Protein AF-A0AAU6Z5A3-F1 (afdb_monomer_lite)

Secondary structure (DSSP, 8-state):
--HHHHHHH--TTSPPPSSSPPHHHHHHTTTT--HHHHHHHHHHHH------GGG-HHHHTHHHHHHHHHTT--EEEEE--SS--EEE-SSSEEEEEHHHHHSHHHHHHHHTPPPP--------

Structure (mmCIF, N/CA/C/O backbone):
data_AF-A0AAU6Z5A3-F1
#
_entry.id   AF-A0AAU6Z5A3-F1
#
loop_
_atom_site.group_PDB
_atom_site.id
_atom_site.type_symbol
_atom_site.label_atom_id
_atom_site.label_alt_id
_atom_site.label_comp_id
_atom_site.label_asym_id
_atom_site.label_entity_id
_atom_site.label_seq_id
_atom_site.pdbx_PDB_ins_code
_atom_site.Cartn_x
_atom_site.Cartn_y
_atom_site.Cartn_z
_atom_site.occupancy
_atom_site.B_iso_or_equiv
_atom_site.auth_seq_id
_atom_site.auth_comp_id
_atom_site.auth_asym_id
_atom_site.auth_atom_id
_atom_site.pdbx_PDB_model_num
ATOM 1 N N . MET A 1 1 ? 24.119 -12.712 -19.347 1.00 62.97 1 MET A N 1
ATOM 2 C CA . MET A 1 1 ? 23.063 -13.719 -19.151 1.00 62.97 1 MET A CA 1
ATOM 3 C C . MET A 1 1 ? 22.000 -13.474 -20.203 1.00 62.97 1 MET A C 1
ATOM 5 O O . MET A 1 1 ? 21.577 -12.330 -20.355 1.00 62.97 1 MET A O 1
ATOM 9 N N . SER A 1 2 ? 21.654 -14.481 -20.991 1.00 75.31 2 SER A N 1
ATOM 10 C CA . SER A 1 2 ? 20.646 -14.368 -22.039 1.00 75.31 2 SER A CA 1
ATOM 11 C C . SER A 1 2 ? 19.229 -14.352 -21.436 1.00 75.31 2 SER A C 1
ATOM 13 O O . SER A 1 2 ? 19.008 -14.872 -20.338 1.00 75.31 2 SER A O 1
ATOM 15 N N . PRO A 1 3 ? 18.227 -13.800 -22.143 1.00 68.44 3 PRO A N 1
ATOM 16 C CA . PRO A 1 3 ? 16.822 -13.897 -21.733 1.00 68.44 3 PRO A CA 1
ATOM 17 C C . PRO A 1 3 ? 16.300 -15.338 -21.590 1.00 68.44 3 PRO A C 1
ATOM 19 O O . PRO A 1 3 ? 15.263 -15.572 -20.968 1.00 68.44 3 PRO A O 1
ATOM 22 N N . GLU A 1 4 ? 16.975 -16.303 -22.213 1.00 73.88 4 GLU A N 1
ATOM 23 C CA . GLU A 1 4 ? 16.660 -17.729 -22.125 1.00 73.88 4 GLU A CA 1
ATOM 24 C C . GLU A 1 4 ? 17.207 -18.338 -20.827 1.00 73.88 4 GLU A C 1
ATOM 26 O O . GLU A 1 4 ? 16.468 -19.005 -20.107 1.00 73.88 4 GLU A O 1
ATOM 31 N N . GLU A 1 5 ? 18.444 -17.998 -20.456 1.00 74.19 5 GLU A N 1
ATOM 32 C CA . GLU A 1 5 ? 19.062 -18.391 -19.183 1.00 74.19 5 GLU A CA 1
ATOM 33 C C . GLU A 1 5 ? 18.269 -17.856 -17.977 1.00 74.19 5 GLU A C 1
ATOM 35 O O . GLU A 1 5 ? 18.000 -18.598 -17.034 1.00 74.19 5 GLU A O 1
ATOM 40 N N . ILE A 1 6 ? 17.805 -16.600 -18.034 1.00 67.62 6 ILE A N 1
ATOM 41 C CA . ILE A 1 6 ? 16.988 -15.988 -16.967 1.00 67.62 6 ILE A CA 1
ATOM 42 C C . ILE A 1 6 ? 15.633 -16.703 -16.818 1.00 67.62 6 ILE A C 1
ATOM 44 O O . ILE A 1 6 ? 15.169 -16.934 -15.702 1.00 67.62 6 ILE A O 1
ATOM 48 N N . ARG A 1 7 ? 14.994 -17.087 -17.933 1.00 68.00 7 ARG A N 1
ATOM 49 C CA . ARG A 1 7 ? 13.719 -17.829 -17.919 1.00 68.00 7 ARG A CA 1
ATOM 50 C C . ARG A 1 7 ? 13.872 -19.269 -17.445 1.00 68.00 7 ARG A C 1
ATOM 52 O O . ARG A 1 7 ? 12.969 -19.788 -16.796 1.00 68.00 7 ARG A O 1
ATOM 59 N N . ALA A 1 8 ? 14.989 -19.917 -17.760 1.00 70.81 8 ALA A N 1
ATOM 60 C CA . ALA A 1 8 ? 15.273 -21.259 -17.268 1.00 70.81 8 ALA A CA 1
ATOM 61 C C . ALA A 1 8 ? 15.477 -21.269 -15.747 1.00 70.81 8 ALA A C 1
ATOM 63 O O . ALA A 1 8 ? 15.049 -22.210 -15.080 1.00 70.81 8 ALA A O 1
ATOM 64 N N . ALA A 1 9 ? 16.095 -20.212 -15.218 1.00 67.25 9 ALA A N 1
ATOM 65 C CA . ALA A 1 9 ? 16.531 -20.125 -13.832 1.00 67.25 9 ALA A CA 1
ATOM 66 C C . ALA A 1 9 ? 15.550 -19.385 -12.896 1.00 67.25 9 ALA A C 1
ATOM 68 O O . ALA A 1 9 ? 15.792 -19.300 -11.696 1.00 67.25 9 ALA A O 1
ATOM 69 N N . SER A 1 10 ? 14.450 -18.836 -13.424 1.00 62.19 10 SER A N 1
ATOM 70 C CA . SER A 1 10 ? 13.356 -18.237 -12.650 1.00 62.19 10 SER A CA 1
ATOM 71 C C . SER A 1 10 ? 12.013 -18.725 -13.200 1.00 62.19 10 SER A C 1
ATOM 73 O O . SER A 1 10 ? 11.673 -18.436 -14.346 1.00 62.19 10 SER A O 1
ATOM 75 N N . ARG A 1 11 ? 11.221 -19.451 -12.402 1.00 64.31 11 ARG A N 1
ATOM 76 C CA . ARG A 1 11 ? 9.888 -19.945 -12.800 1.00 64.31 11 ARG A CA 1
ATOM 77 C C . ARG A 1 11 ? 8.775 -19.350 -11.930 1.00 64.31 11 ARG A C 1
ATOM 79 O O . ARG A 1 11 ? 9.011 -19.056 -10.758 1.00 64.31 11 ARG A O 1
ATOM 86 N N . PRO A 1 12 ? 7.544 -19.180 -12.456 1.00 64.31 12 PRO A N 1
ATOM 87 C CA . PRO A 1 12 ? 6.397 -18.822 -11.626 1.00 64.31 12 PRO A CA 1
ATOM 88 C C . PRO A 1 12 ? 6.210 -19.835 -10.487 1.00 64.31 12 PRO A C 1
ATOM 90 O O . PRO A 1 12 ? 6.146 -21.035 -10.740 1.00 64.31 12 PRO A O 1
ATOM 93 N N . GLY A 1 13 ? 6.102 -19.354 -9.247 1.00 65.75 13 GLY A N 1
ATOM 94 C CA . GLY A 1 13 ? 5.914 -20.200 -8.061 1.00 65.75 13 GLY A CA 1
ATOM 95 C C . GLY A 1 13 ? 7.204 -20.651 -7.369 1.00 65.75 13 GLY A C 1
ATOM 96 O O . GLY A 1 13 ? 7.124 -21.207 -6.278 1.00 65.75 13 GLY A O 1
ATOM 97 N N . GLU A 1 14 ? 8.375 -20.376 -7.944 1.00 69.19 14 GLU A N 1
ATOM 98 C CA . GLU A 1 14 ? 9.655 -20.531 -7.250 1.00 69.19 14 GLU A CA 1
ATOM 99 C C . GLU A 1 14 ? 10.047 -19.248 -6.508 1.00 69.19 14 GLU A C 1
ATOM 101 O O . GLU A 1 14 ? 9.586 -18.146 -6.824 1.00 69.19 14 GLU A O 1
ATOM 106 N N . ASN A 1 15 ? 10.909 -19.396 -5.500 1.00 66.06 15 ASN A N 1
ATOM 107 C CA . ASN A 1 15 ? 11.458 -18.255 -4.777 1.00 66.06 15 ASN A CA 1
ATOM 108 C C . ASN A 1 15 ? 12.267 -17.361 -5.722 1.00 66.06 15 ASN A C 1
ATOM 110 O O . ASN A 1 15 ? 13.016 -17.844 -6.571 1.00 66.06 15 ASN A O 1
ATOM 114 N N . LEU A 1 16 ? 12.140 -16.046 -5.538 1.00 62.75 16 LEU A N 1
ATOM 115 C CA . LEU A 1 16 ? 12.921 -15.077 -6.298 1.00 62.75 16 LEU A CA 1
ATOM 116 C C . LEU A 1 16 ? 14.411 -15.264 -5.994 1.00 62.75 16 LEU A C 1
ATOM 118 O O . LEU A 1 16 ? 14.826 -15.237 -4.834 1.00 62.75 16 LEU A O 1
ATOM 122 N N . HIS A 1 17 ? 15.218 -15.439 -7.040 1.00 67.12 17 HIS A N 1
ATOM 123 C CA . HIS A 1 17 ? 16.664 -15.508 -6.894 1.00 67.12 17 HIS A CA 1
ATOM 124 C C . HIS A 1 17 ? 17.219 -14.096 -6.633 1.00 67.12 17 HIS A C 1
ATOM 126 O O . HIS A 1 17 ? 16.946 -13.190 -7.419 1.00 67.12 17 HIS A O 1
ATOM 132 N N . PRO A 1 18 ? 18.031 -13.878 -5.583 1.00 66.38 18 PRO A N 1
ATOM 133 C CA . PRO A 1 18 ? 18.394 -12.532 -5.125 1.00 66.38 18 PRO A CA 1
ATOM 134 C C . PRO A 1 18 ? 19.245 -11.730 -6.121 1.00 66.38 18 PRO A C 1
ATOM 136 O O . PRO A 1 18 ? 19.285 -10.509 -6.048 1.00 66.38 18 PRO A O 1
ATOM 139 N N . VAL A 1 19 ? 19.935 -12.412 -7.040 1.00 65.94 19 VAL A N 1
ATOM 140 C CA . VAL A 1 19 ? 20.858 -11.790 -8.011 1.00 65.94 19 VAL A CA 1
ATOM 141 C C . VAL A 1 19 ? 20.306 -11.799 -9.437 1.00 65.94 19 VAL A C 1
ATOM 143 O O . VAL A 1 19 ? 20.780 -11.046 -10.284 1.00 65.94 19 VAL A O 1
ATOM 146 N N . MET A 1 20 ? 19.322 -12.653 -9.738 1.00 61.78 20 MET A N 1
ATOM 147 C CA . MET A 1 20 ? 18.817 -12.741 -11.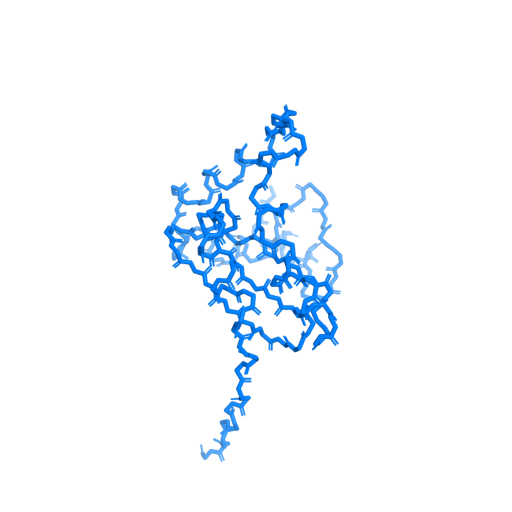109 1.00 61.78 20 MET A CA 1
ATOM 148 C C . MET A 1 20 ? 17.575 -11.874 -11.267 1.00 61.78 20 MET A C 1
ATOM 150 O O . MET A 1 20 ? 16.703 -11.909 -10.397 1.00 61.78 20 MET A O 1
ATOM 154 N N . PRO A 1 21 ? 17.456 -11.140 -12.387 1.00 64.19 21 PRO A N 1
ATOM 155 C CA . PRO A 1 21 ? 16.213 -10.472 -12.719 1.00 64.19 21 PRO A CA 1
ATOM 156 C C . PRO A 1 21 ? 15.077 -11.501 -12.736 1.00 64.19 21 PRO A C 1
ATOM 158 O O . PRO A 1 21 ? 15.281 -12.619 -13.218 1.00 64.19 21 PRO A O 1
ATOM 161 N N . PRO A 1 22 ? 13.874 -11.152 -12.261 1.00 68.12 22 PRO A N 1
ATOM 162 C CA . PRO A 1 22 ? 12.728 -12.035 -12.384 1.00 68.12 22 PRO A CA 1
ATOM 163 C C . PRO A 1 22 ? 12.491 -12.439 -13.844 1.00 68.12 22 PRO A C 1
ATOM 165 O O . PRO A 1 22 ? 12.718 -11.648 -14.762 1.00 68.12 22 PRO A O 1
ATOM 168 N N . PHE A 1 23 ? 11.945 -13.636 -14.068 1.00 69.56 23 PHE A N 1
ATOM 169 C CA . PHE A 1 23 ? 11.684 -14.166 -15.416 1.00 69.56 23 PHE A CA 1
ATOM 170 C C . PHE A 1 23 ? 10.884 -13.216 -16.321 1.00 69.56 23 PHE A C 1
ATOM 172 O O . PHE A 1 23 ? 11.056 -13.216 -17.541 1.00 69.56 23 PHE A O 1
ATOM 179 N N . TRP A 1 24 ? 10.008 -12.396 -15.732 1.00 68.06 24 TRP A N 1
ATOM 180 C CA . TRP A 1 24 ? 9.187 -11.438 -16.463 1.00 68.06 24 TRP A CA 1
ATOM 181 C C . TRP A 1 24 ? 10.011 -10.275 -17.031 1.00 68.06 24 TRP A C 1
ATOM 183 O O . TRP A 1 24 ? 9.670 -9.772 -18.097 1.00 68.06 24 TRP A O 1
ATOM 193 N N . TRP A 1 25 ? 11.138 -9.908 -16.414 1.00 72.31 25 TRP A N 1
ATOM 194 C CA . TRP A 1 25 ? 12.024 -8.862 -16.932 1.00 72.31 25 TRP A CA 1
ATOM 195 C C . TRP A 1 25 ? 12.663 -9.278 -18.262 1.00 72.31 25 TRP A C 1
ATOM 197 O O . TRP A 1 25 ? 12.733 -8.494 -19.202 1.00 72.31 25 TRP A O 1
ATOM 207 N N . ALA A 1 26 ? 13.067 -10.546 -18.376 1.00 70.75 26 ALA A N 1
ATOM 208 C CA . ALA A 1 26 ? 13.632 -11.102 -19.604 1.00 70.75 26 ALA A CA 1
ATOM 209 C C . ALA A 1 26 ? 12.602 -11.244 -20.739 1.00 70.75 26 ALA A C 1
ATOM 211 O O . ALA A 1 26 ? 12.969 -11.190 -21.911 1.00 70.75 26 ALA A O 1
ATOM 212 N N . GLY A 1 27 ? 11.328 -11.460 -20.400 1.00 67.94 27 GLY A N 1
ATOM 213 C CA . GLY A 1 27 ? 10.253 -11.648 -21.378 1.00 67.94 27 GLY A CA 1
ATOM 214 C C . GLY A 1 27 ? 9.588 -10.353 -21.844 1.00 67.94 27 GLY A C 1
ATOM 215 O O . GLY A 1 27 ? 9.227 -10.250 -23.013 1.00 67.94 27 GLY A O 1
ATOM 216 N N . TYR A 1 28 ? 9.426 -9.381 -20.946 1.00 71.00 28 TYR A N 1
ATOM 217 C CA . TYR A 1 28 ? 8.606 -8.186 -21.180 1.00 71.00 28 TYR A CA 1
ATOM 218 C C . TYR A 1 28 ? 9.398 -6.874 -21.074 1.00 71.00 28 TYR A C 1
ATOM 220 O O . TYR A 1 28 ? 8.906 -5.819 -21.480 1.00 71.00 28 TYR A O 1
ATOM 228 N N . GLY A 1 29 ? 10.638 -6.925 -20.576 1.00 74.31 29 GLY A N 1
ATOM 229 C CA . GLY A 1 29 ? 11.453 -5.738 -20.337 1.00 74.31 29 GLY A CA 1
ATOM 230 C C . GLY A 1 29 ? 10.740 -4.731 -19.432 1.00 74.31 29 GLY A C 1
ATOM 231 O O . GLY A 1 29 ? 10.005 -5.106 -18.521 1.00 74.31 29 GLY A O 1
ATOM 232 N N . ALA A 1 30 ? 10.940 -3.445 -19.718 1.00 75.38 30 ALA A N 1
ATOM 233 C CA . ALA A 1 30 ? 10.268 -2.337 -19.036 1.00 75.38 30 ALA A CA 1
ATOM 234 C C . ALA A 1 30 ? 9.000 -1.851 -19.769 1.00 75.38 30 ALA A C 1
ATOM 236 O O . ALA A 1 30 ? 8.435 -0.813 -19.425 1.00 75.38 30 ALA A O 1
ATOM 237 N N . VAL A 1 31 ? 8.546 -2.560 -20.811 1.00 79.31 31 VAL A N 1
ATOM 238 C CA . VAL A 1 31 ? 7.381 -2.127 -21.594 1.00 79.31 31 VAL A CA 1
ATOM 239 C C . VAL A 1 31 ? 6.134 -2.151 -20.708 1.00 79.31 31 VAL A C 1
ATOM 241 O O . VAL A 1 31 ? 5.785 -3.177 -20.132 1.00 79.31 31 VAL A O 1
ATOM 244 N N . GLY A 1 32 ? 5.457 -1.004 -20.602 1.00 76.19 32 GLY A N 1
ATOM 245 C CA . GLY A 1 32 ? 4.276 -0.835 -19.749 1.00 76.19 32 GLY A CA 1
ATOM 246 C C . GLY A 1 32 ? 4.580 -0.547 -18.275 1.00 76.19 32 GLY A C 1
ATOM 247 O O . GLY A 1 32 ? 3.644 -0.367 -17.498 1.00 76.19 32 GLY A O 1
ATOM 248 N N . ILE A 1 33 ? 5.856 -0.465 -17.888 1.00 80.38 33 ILE A N 1
ATOM 249 C CA . ILE A 1 33 ? 6.281 -0.022 -16.558 1.00 80.38 33 ILE A CA 1
ATOM 250 C C . ILE A 1 33 ? 6.582 1.477 -16.620 1.00 80.38 33 ILE A C 1
ATOM 252 O O . ILE A 1 33 ? 7.346 1.936 -17.468 1.00 80.38 33 ILE A O 1
ATOM 256 N N . ASP A 1 34 ? 5.995 2.247 -15.704 1.00 85.81 34 ASP A N 1
ATOM 257 C CA . ASP A 1 34 ? 6.424 3.626 -15.468 1.00 85.81 34 ASP A CA 1
ATOM 258 C C . ASP A 1 34 ? 7.792 3.595 -14.776 1.00 85.81 34 ASP A C 1
ATOM 260 O O . ASP A 1 34 ? 7.900 3.331 -13.575 1.00 85.81 34 ASP A O 1
ATOM 264 N N . GLN A 1 35 ? 8.849 3.824 -15.556 1.00 85.56 35 GLN A N 1
ATOM 265 C CA . GLN A 1 35 ? 10.220 3.739 -15.064 1.00 85.56 35 GLN A CA 1
ATOM 266 C C . GLN A 1 35 ? 10.520 4.789 -13.985 1.00 85.56 35 GLN A C 1
ATOM 268 O O . GLN A 1 35 ? 11.313 4.519 -13.086 1.00 85.56 35 GLN A O 1
ATOM 273 N N . GLY A 1 36 ? 9.883 5.963 -14.043 1.00 87.88 36 GLY A N 1
ATOM 274 C CA . GLY A 1 36 ? 10.041 6.994 -13.018 1.00 87.88 36 GLY A CA 1
ATOM 275 C C . GLY A 1 36 ? 9.473 6.519 -11.685 1.00 87.88 36 GLY A C 1
ATOM 276 O O . GLY A 1 36 ? 10.179 6.500 -10.680 1.00 87.88 36 GLY A O 1
ATOM 277 N N . ALA A 1 37 ? 8.233 6.024 -11.702 1.00 86.75 37 ALA A N 1
ATOM 278 C CA . ALA A 1 37 ? 7.587 5.473 -10.513 1.00 86.75 37 ALA A CA 1
ATOM 279 C C . ALA A 1 37 ? 8.336 4.261 -9.932 1.00 86.75 37 ALA A C 1
ATOM 281 O O . ALA A 1 37 ? 8.433 4.121 -8.711 1.00 86.75 37 ALA A O 1
ATOM 282 N N . TYR A 1 38 ? 8.882 3.400 -10.797 1.00 86.69 38 TYR A N 1
ATOM 283 C CA . TYR A 1 38 ? 9.709 2.268 -10.385 1.00 86.69 38 TYR A CA 1
ATOM 284 C C . TYR A 1 38 ? 10.995 2.718 -9.690 1.00 86.69 38 TYR A C 1
ATOM 286 O O . TYR A 1 38 ? 11.282 2.251 -8.590 1.00 86.69 38 TYR A O 1
ATOM 294 N N . ASN A 1 39 ? 11.733 3.655 -10.285 1.00 87.12 39 ASN A N 1
ATOM 295 C CA . ASN A 1 39 ? 12.985 4.152 -9.720 1.00 87.12 39 ASN A CA 1
ATOM 296 C C . ASN A 1 39 ? 12.757 4.867 -8.376 1.00 87.12 39 ASN A C 1
ATOM 298 O O . ASN A 1 39 ? 13.496 4.631 -7.421 1.00 87.12 39 ASN A O 1
ATOM 302 N N . ASP A 1 40 ? 11.710 5.689 -8.266 1.00 86.12 40 ASP A N 1
ATOM 303 C CA . ASP A 1 40 ? 11.350 6.379 -7.018 1.00 86.12 40 ASP A CA 1
ATOM 304 C C . ASP A 1 40 ? 10.980 5.392 -5.898 1.00 86.12 40 ASP A C 1
ATOM 306 O O . ASP A 1 40 ? 11.289 5.604 -4.718 1.00 86.12 40 ASP A O 1
ATOM 310 N N . TRP A 1 41 ? 10.302 4.299 -6.259 1.00 86.44 41 TRP A N 1
ATOM 311 C CA . TRP A 1 41 ? 9.987 3.207 -5.342 1.00 86.44 41 TRP A CA 1
ATOM 312 C C . TRP A 1 41 ? 11.243 2.432 -4.939 1.00 86.44 41 TRP A C 1
ATOM 314 O O . TRP A 1 41 ? 11.442 2.196 -3.752 1.00 86.44 41 TRP A O 1
ATOM 324 N N . GLU A 1 42 ? 12.132 2.097 -5.868 1.00 85.56 42 GLU A N 1
ATOM 325 C CA . GLU A 1 42 ? 13.376 1.382 -5.565 1.00 85.56 42 GLU A CA 1
ATOM 326 C C . GLU A 1 42 ? 14.280 2.192 -4.620 1.00 85.56 42 GLU A C 1
ATOM 328 O O . GLU A 1 42 ? 14.744 1.679 -3.599 1.00 85.56 42 GLU A O 1
ATOM 333 N N . GLN A 1 43 ? 14.440 3.494 -4.879 1.00 83.88 43 GLN A N 1
ATOM 334 C CA . GLN A 1 43 ? 15.182 4.407 -4.002 1.00 83.88 43 GLN A CA 1
ATOM 335 C C . GLN A 1 43 ? 14.557 4.517 -2.604 1.00 83.88 43 GLN A C 1
ATOM 337 O O . GLN A 1 43 ? 15.269 4.701 -1.616 1.00 83.88 43 GLN A O 1
ATOM 342 N N . SER A 1 44 ? 13.232 4.364 -2.492 1.00 76.75 44 SER A N 1
ATOM 343 C CA . SER A 1 44 ? 12.533 4.370 -1.202 1.00 76.75 44 SER A CA 1
ATOM 344 C C . SER A 1 44 ? 12.971 3.259 -0.260 1.00 76.75 44 SER A C 1
ATOM 346 O O . SER A 1 44 ? 12.980 3.460 0.951 1.00 76.75 44 SER A O 1
ATOM 348 N N . LEU A 1 45 ? 13.345 2.105 -0.814 1.00 76.88 45 LEU A N 1
ATOM 349 C CA . LEU A 1 45 ? 13.730 0.927 -0.042 1.00 76.88 45 LEU A CA 1
ATOM 350 C C . LEU A 1 45 ? 15.113 1.097 0.596 1.00 76.88 45 LEU A C 1
ATOM 352 O O . LEU A 1 45 ? 15.422 0.435 1.582 1.00 76.88 45 LEU A O 1
ATOM 356 N N . GLN A 1 46 ? 15.935 1.994 0.045 1.00 72.62 46 GLN A N 1
ATOM 357 C CA . GLN A 1 46 ? 17.300 2.254 0.501 1.00 72.62 46 GLN A CA 1
ATOM 358 C C . GLN A 1 46 ? 17.359 3.266 1.656 1.00 72.62 46 GLN A C 1
ATOM 360 O O . GLN A 1 46 ? 18.345 3.309 2.389 1.00 72.62 46 GLN A O 1
ATOM 365 N N . ILE A 1 47 ? 16.318 4.088 1.836 1.00 58.06 47 ILE A N 1
ATOM 366 C CA . ILE A 1 47 ? 16.299 5.172 2.823 1.00 58.06 47 ILE A CA 1
ATOM 367 C C . ILE A 1 47 ? 15.196 4.899 3.846 1.00 58.06 47 ILE A C 1
ATOM 369 O O . ILE A 1 47 ? 14.018 5.125 3.577 1.00 58.06 47 ILE A O 1
ATOM 373 N N . VAL A 1 48 ? 15.580 4.493 5.059 1.00 59.94 48 VAL A N 1
ATOM 374 C CA . VAL A 1 48 ? 14.699 4.547 6.235 1.00 59.94 48 VAL A CA 1
ATOM 375 C C . VAL A 1 48 ? 15.137 5.740 7.085 1.00 59.94 48 VAL A C 1
ATOM 377 O O . VAL A 1 48 ? 16.019 5.593 7.932 1.00 59.94 48 VAL A O 1
ATOM 380 N N . PRO A 1 49 ? 14.576 6.950 6.899 1.00 57.59 49 PRO A N 1
ATOM 381 C CA . PRO A 1 49 ? 14.775 7.993 7.886 1.00 57.59 49 PRO A CA 1
ATOM 382 C C . PRO A 1 49 ? 14.140 7.499 9.186 1.00 57.59 49 PRO A C 1
ATOM 384 O O . PRO A 1 49 ? 12.969 7.107 9.187 1.00 57.59 49 PRO A O 1
ATOM 387 N N . LEU A 1 50 ? 14.884 7.539 10.293 1.00 54.97 50 LEU A N 1
ATOM 388 C CA . LEU A 1 50 ? 14.314 7.391 11.631 1.00 54.97 50 LEU A CA 1
ATOM 389 C C . LEU A 1 50 ? 13.340 8.553 11.874 1.00 54.97 50 LEU A C 1
ATOM 391 O O . LEU A 1 50 ? 13.691 9.587 12.439 1.00 54.97 50 LEU A O 1
ATOM 395 N N . LYS A 1 51 ? 12.096 8.409 11.413 1.00 58.47 51 LYS A N 1
ATOM 396 C CA . LYS A 1 51 ? 11.008 9.296 11.813 1.00 58.47 51 LYS A CA 1
ATOM 397 C C . LYS A 1 51 ? 10.739 9.041 13.290 1.00 58.47 51 LYS A C 1
ATOM 399 O O . LYS A 1 51 ? 10.694 7.890 13.731 1.00 58.47 51 LYS A O 1
ATOM 404 N N . ARG A 1 52 ? 10.527 10.108 14.065 1.00 57.41 52 ARG A N 1
ATOM 405 C CA . ARG A 1 52 ? 9.982 9.960 15.418 1.00 57.41 52 ARG A CA 1
ATOM 406 C C . ARG A 1 52 ? 8.697 9.156 15.298 1.00 57.41 52 ARG A C 1
ATOM 408 O O . ARG A 1 52 ? 7.838 9.476 14.483 1.00 57.41 52 ARG A O 1
ATOM 415 N N . ALA A 1 53 ? 8.566 8.105 16.098 1.00 57.66 53 ALA A N 1
ATOM 416 C CA . ALA A 1 53 ? 7.494 7.136 15.912 1.00 57.66 53 ALA A CA 1
ATOM 417 C C . ALA A 1 53 ? 6.083 7.770 15.981 1.00 57.66 53 ALA A C 1
ATOM 419 O O . ALA A 1 53 ? 5.141 7.215 15.426 1.00 57.66 53 ALA A O 1
ATOM 420 N N . GLY A 1 54 ? 5.915 8.926 16.645 1.00 58.38 54 GLY A N 1
ATOM 421 C CA . GLY A 1 54 ? 4.661 9.700 16.680 1.00 58.38 54 GLY A CA 1
ATOM 422 C C . GLY A 1 54 ? 4.214 10.283 15.331 1.00 58.38 54 GLY A C 1
ATOM 423 O O . GLY A 1 54 ? 3.018 10.328 15.070 1.00 58.38 54 GLY A O 1
ATOM 424 N N . ASP A 1 55 ? 5.153 10.619 14.445 1.00 63.69 55 ASP A N 1
ATOM 425 C CA . ASP A 1 55 ? 4.880 11.291 13.163 1.00 63.69 55 ASP A CA 1
ATOM 426 C C . ASP A 1 55 ? 4.762 10.302 11.992 1.00 63.69 55 ASP A C 1
ATOM 428 O O . ASP A 1 55 ? 4.696 10.689 10.823 1.00 63.69 55 ASP A O 1
ATOM 432 N N . SER A 1 56 ? 4.762 8.999 12.288 1.00 72.62 56 SER A N 1
ATOM 433 C CA . SER A 1 56 ? 4.590 7.967 11.272 1.00 72.62 56 SER A CA 1
ATOM 434 C C . SER A 1 56 ? 3.151 7.992 10.731 1.00 72.62 56 SER A C 1
ATOM 436 O O . SER A 1 56 ? 2.211 7.920 11.530 1.00 72.62 56 SER A O 1
ATOM 438 N N . PRO A 1 57 ? 2.944 8.011 9.399 1.00 72.44 57 PRO A N 1
ATOM 439 C CA . PRO A 1 57 ? 1.614 7.894 8.791 1.00 72.44 57 PRO A CA 1
ATOM 440 C C . PRO A 1 57 ? 0.826 6.673 9.284 1.00 72.44 57 PRO A C 1
ATOM 442 O O . PRO A 1 57 ? -0.397 6.711 9.441 1.00 72.44 57 PRO A O 1
ATOM 445 N N . LEU A 1 58 ? 1.561 5.613 9.624 1.00 78.88 58 LEU A N 1
ATOM 446 C CA . LEU A 1 58 ? 1.045 4.372 10.188 1.00 78.88 58 LEU A CA 1
ATOM 447 C C . LEU A 1 58 ? 0.395 4.588 11.561 1.00 78.88 58 LEU A C 1
ATOM 449 O O . LEU A 1 58 ? -0.666 4.034 11.833 1.00 78.88 58 LEU A O 1
ATOM 453 N N . ARG A 1 59 ? 0.983 5.446 12.409 1.00 83.88 59 ARG A N 1
ATOM 454 C CA . ARG A 1 59 ? 0.420 5.791 13.723 1.00 83.88 59 ARG A CA 1
ATOM 455 C C . ARG A 1 59 ? -0.830 6.649 13.627 1.00 83.88 59 ARG A C 1
ATOM 457 O O . ARG A 1 59 ? -1.751 6.458 14.408 1.00 83.88 59 ARG A O 1
ATOM 464 N N . GLN A 1 60 ? -0.885 7.557 12.662 1.00 88.88 60 GLN A N 1
ATOM 465 C CA . GLN A 1 60 ? -2.077 8.378 12.437 1.00 88.88 60 GLN A CA 1
ATOM 466 C C . GLN A 1 60 ? -3.246 7.554 11.877 1.00 88.88 60 GLN A C 1
ATOM 468 O O . GLN A 1 60 ? -4.404 7.883 12.109 1.00 88.88 60 GLN A O 1
ATOM 473 N N . SER A 1 61 ? -2.943 6.441 11.207 1.00 92.50 61 SER A N 1
ATOM 474 C CA . SER A 1 61 ? -3.934 5.524 10.633 1.00 92.50 61 SER A CA 1
ATOM 475 C C . SER A 1 61 ? -4.238 4.321 11.536 1.00 92.50 61 SER A C 1
ATOM 477 O O . SER A 1 61 ? -4.935 3.404 11.103 1.00 92.50 61 SER A O 1
ATOM 479 N N . LEU A 1 62 ? -3.730 4.294 12.781 1.00 92.56 62 LEU A N 1
ATOM 480 C CA . LEU A 1 62 ? -3.812 3.124 13.668 1.00 92.56 62 LEU A CA 1
ATOM 481 C C . LEU A 1 62 ? -5.246 2.603 13.859 1.00 92.56 62 LEU A C 1
ATOM 483 O O . LEU A 1 62 ? -5.435 1.397 13.726 1.00 92.56 62 LEU A O 1
ATOM 487 N N . PRO A 1 63 ? -6.262 3.454 14.122 1.00 94.75 63 PRO A N 1
ATOM 488 C CA . PRO A 1 63 ? -7.630 2.969 14.305 1.00 94.75 63 PRO A CA 1
ATOM 489 C C . PRO A 1 63 ? -8.168 2.240 13.068 1.00 94.75 63 PRO A C 1
ATOM 491 O O . PRO A 1 63 ? -8.766 1.173 13.182 1.00 94.75 63 PRO A O 1
ATOM 494 N N . ALA A 1 64 ? -7.904 2.779 11.874 1.00 95.38 64 ALA A N 1
ATOM 495 C CA . ALA A 1 64 ? -8.308 2.155 10.618 1.00 95.38 64 ALA A CA 1
ATOM 496 C C . ALA A 1 64 ? -7.513 0.873 10.332 1.00 95.38 64 ALA A C 1
ATOM 498 O O . ALA A 1 64 ? -8.065 -0.091 9.803 1.00 95.38 64 ALA A O 1
ATOM 499 N N . LEU A 1 65 ? -6.228 0.848 10.698 1.00 94.12 65 LEU A N 1
ATOM 500 C CA . LEU A 1 65 ? -5.365 -0.315 10.521 1.00 94.12 65 LEU A CA 1
ATOM 501 C C . LEU A 1 65 ? -5.800 -1.469 11.426 1.00 94.12 65 LEU A C 1
ATOM 503 O O . LEU A 1 65 ? -5.923 -2.590 10.942 1.00 94.12 65 LEU A O 1
ATOM 507 N N . ILE A 1 66 ? -6.094 -1.184 12.697 1.00 95.50 66 ILE A N 1
ATOM 508 C CA . ILE A 1 66 ? -6.621 -2.162 13.657 1.00 95.50 66 ILE A CA 1
ATOM 509 C C . ILE A 1 66 ? -7.926 -2.756 13.127 1.00 95.50 66 ILE A C 1
ATOM 511 O O . ILE A 1 66 ? -8.028 -3.972 13.006 1.00 95.50 66 ILE A O 1
ATOM 515 N N . ALA A 1 67 ? -8.878 -1.918 12.707 1.00 96.38 67 ALA A N 1
ATOM 516 C CA . ALA A 1 67 ? -10.142 -2.401 12.153 1.00 96.38 67 ALA A CA 1
ATOM 517 C C . ALA A 1 67 ? -9.940 -3.265 10.892 1.00 96.38 67 ALA A C 1
ATOM 519 O O . ALA A 1 67 ? -10.617 -4.275 10.696 1.00 96.38 67 ALA A O 1
ATOM 520 N N . ALA A 1 68 ? -8.992 -2.898 10.022 1.00 95.00 68 ALA A N 1
ATOM 521 C CA . ALA A 1 68 ? -8.672 -3.691 8.840 1.00 95.00 68 ALA A CA 1
ATOM 522 C C . ALA A 1 68 ? -8.038 -5.046 9.198 1.00 95.00 68 ALA A C 1
ATOM 524 O O . ALA A 1 68 ? -8.355 -6.040 8.538 1.00 95.00 68 ALA A O 1
ATOM 525 N N . TRP A 1 69 ? -7.179 -5.083 10.223 1.00 95.19 6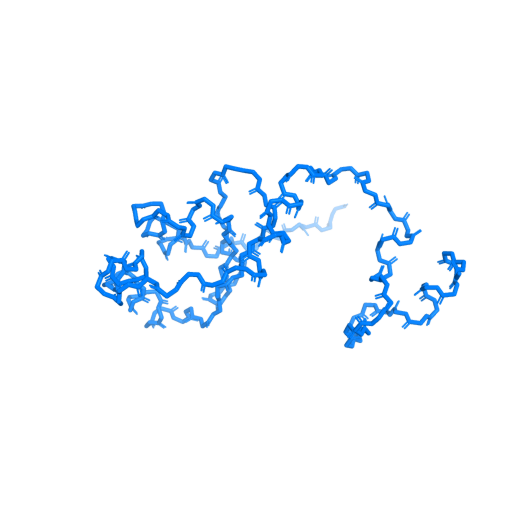9 TRP A N 1
ATOM 526 C CA . TRP A 1 69 ? -6.562 -6.295 10.771 1.00 95.19 69 TRP A CA 1
ATOM 527 C C 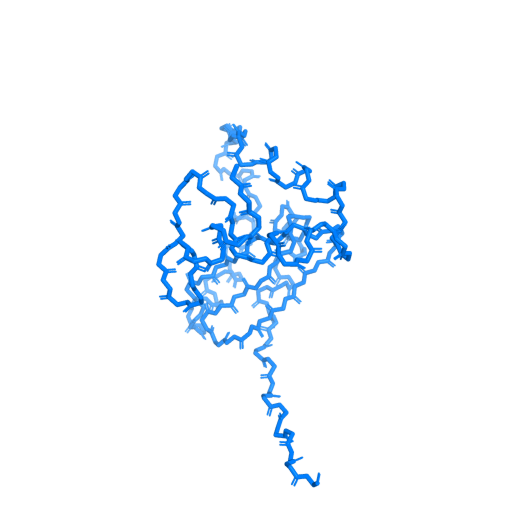. TRP A 1 69 ? -7.582 -7.225 11.423 1.00 95.19 69 TRP A C 1
ATOM 529 O O . TRP A 1 69 ? -7.604 -8.412 11.112 1.00 95.19 69 TRP A O 1
ATOM 539 N N . GLU A 1 70 ? -8.484 -6.695 12.247 1.00 97.00 70 GLU A N 1
ATOM 540 C CA . GLU A 1 70 ? -9.611 -7.453 12.809 1.00 97.00 70 GLU A CA 1
ATOM 541 C C . GLU A 1 70 ? -10.514 -8.016 11.700 1.00 97.00 70 GLU A C 1
ATOM 543 O O . GLU A 1 70 ? -11.013 -9.135 11.796 1.00 97.00 70 GLU A O 1
ATOM 548 N N . GLY A 1 71 ? -10.655 -7.278 10.594 1.00 93.56 71 GLY A N 1
ATOM 549 C CA . GLY A 1 71 ? -11.313 -7.731 9.366 1.00 93.56 71 GLY A CA 1
ATOM 550 C C . GLY A 1 71 ? -10.512 -8.739 8.529 1.00 93.56 71 GLY A C 1
ATOM 551 O O . GLY A 1 71 ? -10.960 -9.112 7.443 1.00 93.56 71 GLY A O 1
ATOM 552 N N . GLY A 1 72 ? -9.337 -9.169 8.993 1.00 95.44 72 GLY A N 1
ATOM 553 C CA . GLY A 1 72 ? -8.514 -10.215 8.391 1.00 95.44 72 GLY A CA 1
ATOM 554 C C . GLY A 1 72 ? -7.404 -9.737 7.454 1.00 95.44 72 GLY A C 1
ATOM 555 O O . GLY A 1 72 ? -6.828 -10.578 6.768 1.00 95.44 72 GLY A O 1
ATOM 556 N N . LEU A 1 73 ? -7.110 -8.431 7.387 1.00 96.25 73 LEU A N 1
ATOM 557 C CA . LEU A 1 73 ? -5.908 -7.933 6.706 1.00 96.25 73 LEU A CA 1
ATOM 558 C C . LEU A 1 73 ? -4.664 -8.370 7.489 1.00 96.25 73 LEU A C 1
ATOM 560 O O . LEU A 1 73 ? -4.581 -8.096 8.678 1.00 96.25 73 LEU A O 1
ATOM 564 N N . ASP A 1 74 ? -3.674 -8.960 6.828 1.00 95.19 74 ASP A N 1
ATOM 565 C CA . ASP A 1 74 ? -2.377 -9.264 7.454 1.00 95.19 74 ASP A CA 1
ATOM 566 C C . ASP A 1 74 ? -1.192 -8.676 6.676 1.00 95.19 74 ASP A C 1
ATOM 568 O O . ASP A 1 74 ? -0.128 -8.451 7.249 1.00 95.19 74 ASP A O 1
ATOM 572 N N . THR A 1 75 ? -1.391 -8.348 5.396 1.00 93.50 75 THR A N 1
ATOM 573 C CA . THR A 1 75 ? -0.307 -7.962 4.497 1.00 93.50 75 THR A CA 1
ATOM 574 C C . THR A 1 75 ? -0.673 -6.716 3.692 1.00 93.50 75 THR A C 1
ATOM 576 O O . THR A 1 75 ? -1.667 -6.686 2.960 1.00 93.50 75 THR A O 1
ATOM 579 N N . VAL A 1 76 ? 0.178 -5.690 3.779 1.00 93.50 76 VAL A N 1
ATOM 580 C CA . VAL A 1 76 ? 0.143 -4.496 2.921 1.00 93.50 76 VAL A CA 1
ATOM 581 C C . VAL A 1 76 ? 1.355 -4.528 1.996 1.00 93.50 76 VAL A C 1
ATOM 583 O O . VAL A 1 76 ? 2.489 -4.609 2.458 1.00 93.50 76 VAL A O 1
ATOM 586 N N . ILE A 1 77 ? 1.117 -4.464 0.688 1.00 92.69 77 ILE A N 1
ATOM 587 C CA . ILE A 1 77 ? 2.149 -4.517 -0.350 1.00 92.69 77 ILE A CA 1
ATOM 588 C C . ILE A 1 77 ? 2.236 -3.144 -1.010 1.00 92.69 77 ILE A C 1
ATOM 590 O O . ILE A 1 77 ? 1.267 -2.683 -1.617 1.00 92.69 77 ILE A O 1
ATOM 594 N N . ILE A 1 78 ? 3.400 -2.502 -0.917 1.00 92.50 78 ILE A N 1
ATOM 595 C CA . ILE A 1 78 ? 3.652 -1.217 -1.573 1.00 92.50 78 ILE A CA 1
ATOM 596 C C . ILE A 1 78 ? 4.123 -1.476 -3.009 1.00 92.50 78 ILE A C 1
ATOM 598 O O . ILE A 1 78 ? 5.186 -2.061 -3.212 1.00 92.50 78 ILE A O 1
ATOM 602 N N . VAL A 1 79 ? 3.341 -1.038 -3.997 1.00 91.81 79 VAL A N 1
ATOM 603 C CA . VAL A 1 79 ? 3.625 -1.206 -5.430 1.00 91.81 79 VAL A CA 1
ATOM 604 C C . VAL A 1 79 ? 4.266 0.048 -6.047 1.00 91.81 79 VAL A C 1
ATOM 606 O O . VAL A 1 79 ? 3.962 1.163 -5.607 1.00 91.81 79 VAL A O 1
ATOM 609 N N . PRO A 1 80 ? 5.104 -0.106 -7.094 1.00 90.06 80 PRO A N 1
ATOM 610 C CA . PRO A 1 80 ? 5.822 0.987 -7.761 1.00 90.06 80 PRO A CA 1
ATOM 611 C C . PRO A 1 80 ? 4.924 1.804 -8.708 1.00 90.06 80 PRO A C 1
ATOM 613 O O . PRO A 1 80 ? 5.220 1.968 -9.888 1.00 90.06 80 PRO A O 1
ATOM 616 N N . TYR A 1 81 ? 3.766 2.257 -8.229 1.00 91.06 81 TYR A N 1
ATOM 617 C CA . TYR A 1 81 ? 2.820 3.040 -9.027 1.00 91.06 81 TYR A CA 1
ATOM 618 C C . TYR A 1 81 ? 2.902 4.519 -8.666 1.00 91.06 81 TYR A C 1
ATOM 620 O O . TYR A 1 81 ? 2.963 4.886 -7.488 1.00 91.06 81 TYR A O 1
ATOM 628 N N . ALA A 1 82 ? 2.846 5.369 -9.692 1.00 87.12 82 ALA A N 1
ATOM 629 C CA . ALA A 1 82 ? 2.706 6.803 -9.512 1.00 87.12 82 ALA A CA 1
ATOM 630 C C . ALA A 1 82 ? 1.323 7.139 -8.940 1.00 87.12 82 ALA A C 1
ATOM 632 O O . ALA A 1 82 ? 0.314 6.552 -9.335 1.00 87.12 82 ALA A O 1
ATOM 633 N N . ARG A 1 83 ? 1.278 8.165 -8.079 1.00 90.69 83 ARG A N 1
ATOM 634 C CA . ARG A 1 83 ? 0.042 8.711 -7.486 1.00 90.69 83 ARG A CA 1
ATOM 635 C C . ARG A 1 83 ? -0.757 7.665 -6.698 1.00 90.69 83 ARG A C 1
ATOM 637 O O . ARG A 1 83 ? -0.294 6.551 -6.458 1.00 90.69 83 ARG A O 1
ATOM 644 N N . TYR A 1 84 ? -1.938 8.056 -6.228 1.00 94.88 84 TYR A N 1
ATOM 645 C CA . TYR A 1 84 ? -2.800 7.203 -5.422 1.00 94.88 84 TYR A CA 1
ATOM 646 C C . TYR A 1 84 ? -3.184 5.915 -6.164 1.00 94.88 84 TYR A C 1
ATOM 648 O O . TYR A 1 84 ? -3.813 5.952 -7.222 1.00 94.88 84 TYR A O 1
ATOM 656 N N . PHE A 1 85 ? -2.876 4.776 -5.551 1.00 95.06 85 PHE A N 1
ATOM 657 C CA . PHE A 1 85 ? -3.389 3.468 -5.928 1.00 95.06 85 PHE A CA 1
ATOM 658 C C . PHE A 1 85 ? -3.691 2.680 -4.659 1.00 95.06 85 PHE A C 1
ATOM 660 O O . PHE A 1 85 ? -2.877 2.651 -3.738 1.00 95.06 85 PHE A O 1
ATOM 667 N N . ALA A 1 86 ? -4.848 2.027 -4.620 1.00 96.38 86 ALA A N 1
ATOM 668 C CA . ALA A 1 86 ? -5.215 1.105 -3.558 1.00 96.38 86 ALA A CA 1
ATOM 669 C C . ALA A 1 86 ? -6.146 0.031 -4.119 1.00 96.38 86 ALA A C 1
ATOM 671 O O . ALA A 1 86 ? -7.157 0.350 -4.747 1.00 96.38 86 ALA A O 1
ATOM 672 N N . ARG A 1 87 ? -5.823 -1.241 -3.887 1.00 95.81 87 ARG A N 1
ATOM 673 C CA . ARG A 1 87 ? -6.665 -2.369 -4.290 1.00 95.81 87 ARG A CA 1
ATOM 674 C C . ARG A 1 87 ? -6.512 -3.531 -3.327 1.00 95.81 87 ARG A C 1
ATOM 676 O O . ARG A 1 87 ? -5.408 -4.027 -3.120 1.00 95.81 87 ARG A O 1
ATOM 683 N N . ARG A 1 88 ? -7.631 -4.028 -2.804 1.00 95.00 88 ARG A N 1
ATOM 684 C CA . ARG A 1 88 ? -7.661 -5.236 -1.979 1.00 95.00 88 ARG A CA 1
ATOM 685 C C . ARG A 1 88 ? -7.924 -6.451 -2.865 1.00 95.00 88 ARG A C 1
ATOM 687 O O . ARG A 1 88 ? -8.972 -6.543 -3.498 1.00 95.00 88 ARG A O 1
ATOM 694 N N . THR A 1 89 ? -6.954 -7.357 -2.958 1.00 93.06 89 THR A N 1
ATOM 695 C CA . THR A 1 89 ? -7.050 -8.554 -3.818 1.00 93.06 89 THR A CA 1
ATOM 696 C C . THR A 1 89 ? -7.674 -9.731 -3.092 1.00 93.06 89 THR A C 1
ATOM 698 O O . THR A 1 89 ? -8.401 -10.510 -3.698 1.00 93.06 89 THR A O 1
ATOM 701 N N . THR A 1 90 ? -7.432 -9.849 -1.788 1.00 92.25 90 THR A N 1
ATOM 702 C CA . THR 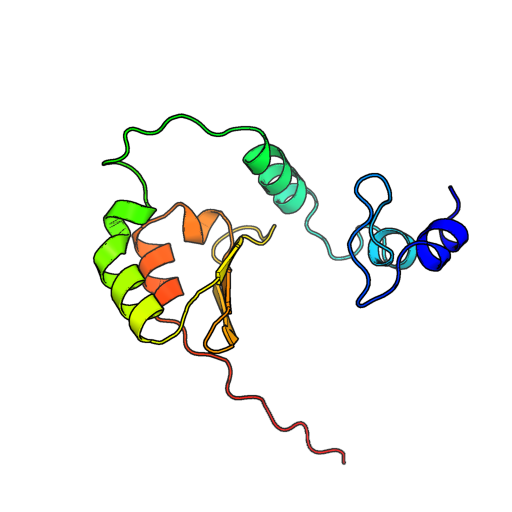A 1 90 ? -8.104 -10.817 -0.916 1.00 92.25 90 THR A CA 1
ATOM 703 C C . THR A 1 90 ? -8.424 -10.163 0.421 1.00 92.25 90 THR A C 1
ATOM 705 O O . THR A 1 90 ? -7.999 -9.041 0.692 1.00 92.25 90 THR A O 1
ATOM 708 N N . THR A 1 91 ? -9.138 -10.861 1.305 1.00 93.06 91 THR A N 1
ATOM 709 C CA . THR A 1 91 ? -9.334 -10.387 2.684 1.00 93.06 91 THR A CA 1
ATOM 710 C C . THR A 1 91 ? -8.004 -10.083 3.384 1.00 93.06 91 THR A C 1
ATOM 712 O O . THR A 1 91 ? -7.941 -9.130 4.151 1.00 93.06 91 THR A O 1
ATOM 715 N N . ARG A 1 92 ? -6.937 -10.816 3.044 1.00 95.19 92 ARG A N 1
ATOM 716 C CA . ARG A 1 92 ? -5.611 -10.736 3.673 1.00 95.19 92 ARG A CA 1
ATOM 717 C C . ARG A 1 92 ? -4.661 -9.706 3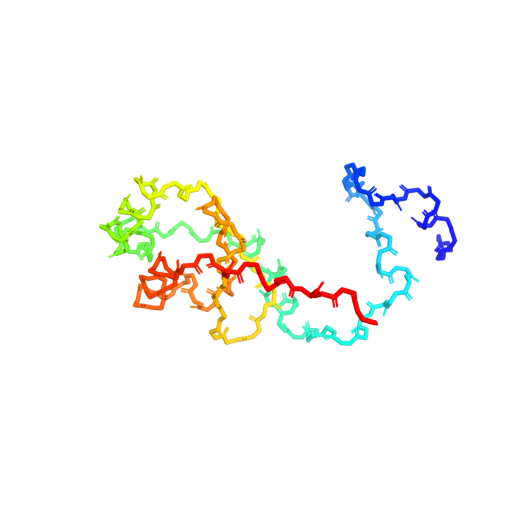.070 1.00 95.19 92 ARG A C 1
ATOM 719 O O . ARG A 1 92 ? -3.839 -9.160 3.797 1.00 95.19 92 ARG A O 1
ATOM 726 N N . HIS A 1 93 ? -4.798 -9.407 1.777 1.00 95.81 93 HIS A N 1
ATOM 727 C CA . HIS A 1 93 ? -3.798 -8.629 1.040 1.00 95.81 93 HIS A CA 1
ATOM 728 C C . HIS A 1 93 ? -4.366 -7.325 0.477 1.00 95.81 93 HIS A C 1
ATOM 730 O O . HIS A 1 93 ? -5.324 -7.327 -0.306 1.00 95.81 93 HIS A O 1
ATOM 736 N N . LEU A 1 94 ? -3.711 -6.218 0.821 1.00 96.19 94 LEU A N 1
ATOM 737 C CA . LEU A 1 94 ? -3.959 -4.886 0.282 1.00 96.19 94 LEU A CA 1
ATOM 738 C C . LEU A 1 94 ? -2.730 -4.409 -0.496 1.00 96.19 94 LEU A C 1
ATOM 740 O O . LEU A 1 94 ? -1.635 -4.346 0.055 1.00 96.19 94 LEU A O 1
ATOM 744 N N . LEU A 1 95 ? -2.913 -4.033 -1.760 1.00 96.19 95 LEU A N 1
ATOM 745 C CA . LEU A 1 95 ? -1.893 -3.342 -2.544 1.00 96.19 95 LEU A CA 1
ATOM 746 C C . LEU A 1 95 ? -2.125 -1.836 -2.459 1.00 96.19 95 LEU A C 1
ATOM 748 O O . LEU A 1 95 ? -3.255 -1.386 -2.651 1.00 96.19 95 LEU A O 1
ATOM 752 N N . VAL A 1 96 ? -1.068 -1.065 -2.228 1.00 95.50 96 VAL A N 1
ATOM 753 C CA . VAL A 1 96 ? -1.096 0.405 -2.201 1.00 95.50 96 VAL A CA 1
ATOM 754 C C . VAL A 1 96 ? 0.098 0.980 -2.945 1.00 95.50 96 VAL A C 1
ATOM 756 O O . VAL A 1 96 ? 1.169 0.386 -2.936 1.00 95.50 96 VAL A O 1
ATOM 759 N N . SER A 1 97 ? -0.043 2.139 -3.579 1.00 93.69 97 SER A N 1
ATOM 760 C CA . SER A 1 97 ? 1.138 2.906 -3.980 1.00 93.69 97 SER A CA 1
ATOM 761 C C . SER A 1 97 ? 1.814 3.524 -2.759 1.00 93.69 97 SER A C 1
ATOM 763 O O . SER A 1 97 ? 1.211 3.684 -1.694 1.00 93.69 97 SER A O 1
ATOM 765 N N . ARG A 1 98 ? 3.070 3.939 -2.928 1.00 89.50 98 ARG A N 1
ATOM 766 C CA . ARG A 1 98 ? 3.801 4.652 -1.876 1.00 89.50 98 ARG A CA 1
ATOM 767 C C . ARG A 1 98 ? 3.103 5.945 -1.450 1.00 89.50 98 ARG A C 1
ATOM 769 O O . ARG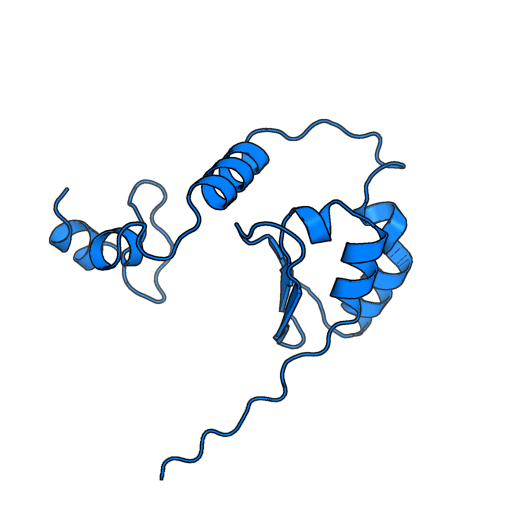 A 1 98 ? 2.973 6.191 -0.259 1.00 89.50 98 ARG A O 1
ATOM 776 N N . SER A 1 99 ? 2.626 6.744 -2.408 1.00 90.38 99 SER A N 1
ATOM 777 C CA . SER A 1 99 ? 1.913 7.997 -2.099 1.00 90.38 99 SER A CA 1
ATOM 778 C C . SER A 1 99 ? 0.678 7.761 -1.223 1.00 90.38 99 SER A C 1
ATOM 780 O O . SER A 1 99 ? 0.491 8.483 -0.247 1.00 90.38 99 SER A O 1
ATOM 782 N N . ALA A 1 100 ? -0.069 6.684 -1.493 1.00 93.81 100 ALA A N 1
ATOM 783 C CA . ALA A 1 100 ? -1.211 6.291 -0.678 1.00 93.81 100 ALA A CA 1
ATOM 784 C C . ALA A 1 100 ? -0.808 5.799 0.720 1.00 93.81 100 ALA A C 1
ATOM 786 O O . ALA A 1 100 ? -1.518 6.074 1.678 1.00 93.81 100 ALA A O 1
ATOM 787 N N . HIS A 1 101 ? 0.310 5.079 0.857 1.00 91.75 101 HIS A N 1
ATOM 788 C CA . HIS A 1 101 ? 0.812 4.602 2.151 1.00 91.75 101 HIS A CA 1
ATOM 789 C C . HIS A 1 101 ? 1.372 5.734 3.031 1.00 91.75 101 HIS A C 1
ATOM 791 O O . HIS A 1 101 ? 1.144 5.765 4.240 1.00 91.75 101 HIS A O 1
ATOM 797 N N . ASP A 1 102 ? 2.097 6.677 2.429 1.00 89.12 102 ASP A N 1
ATOM 798 C CA . ASP A 1 102 ? 2.809 7.735 3.151 1.00 89.12 102 ASP A CA 1
ATOM 799 C C . ASP A 1 102 ? 1.896 8.914 3.546 1.00 89.12 102 ASP A C 1
ATOM 801 O O . ASP A 1 102 ? 2.290 9.751 4.362 1.00 89.12 102 ASP A O 1
ATOM 805 N N . ASN A 1 103 ? 0.666 8.968 3.021 1.00 91.88 103 ASN A N 1
ATOM 806 C CA . ASN A 1 103 ? -0.361 9.940 3.391 1.00 91.88 103 ASN A CA 1
ATOM 807 C C . ASN A 1 103 ? -1.430 9.292 4.304 1.00 91.88 103 ASN A C 1
ATOM 809 O O . ASN A 1 103 ? -2.164 8.418 3.848 1.00 91.88 103 ASN A O 1
ATOM 813 N N . PRO A 1 104 ? -1.601 9.743 5.564 1.00 92.94 104 PRO A N 1
ATOM 814 C CA . PRO A 1 104 ? -2.549 9.146 6.514 1.00 92.94 104 PRO A CA 1
ATOM 815 C C . PRO A 1 104 ? -4.005 9.075 6.034 1.00 92.94 104 PRO A C 1
ATOM 817 O O . PRO A 1 104 ? -4.700 8.087 6.282 1.00 92.94 104 PRO A O 1
ATOM 820 N N . ALA A 1 105 ? -4.487 10.113 5.344 1.00 94.56 105 ALA A N 1
ATOM 821 C CA . ALA A 1 105 ? -5.864 10.162 4.859 1.00 94.56 105 ALA A CA 1
ATOM 822 C C . ALA A 1 105 ? -6.075 9.170 3.708 1.00 94.56 105 ALA A C 1
ATOM 824 O O . ALA A 1 105 ? -7.078 8.454 3.658 1.00 94.56 105 ALA A O 1
ATOM 825 N N . GLU A 1 106 ? -5.101 9.085 2.802 1.00 95.62 106 GLU A N 1
ATOM 826 C CA . GLU A 1 106 ? -5.129 8.136 1.692 1.00 95.62 106 GLU A CA 1
ATOM 827 C C . GLU A 1 106 ? -4.951 6.694 2.169 1.00 95.62 106 GLU A C 1
ATOM 829 O O . GLU A 1 106 ? -5.647 5.804 1.673 1.00 95.62 106 GLU A O 1
ATOM 834 N N . PHE A 1 107 ? -4.100 6.465 3.169 1.00 95.38 107 PHE A N 1
ATOM 835 C CA . PHE A 1 107 ? -3.877 5.142 3.735 1.00 95.38 107 PHE A CA 1
ATOM 836 C C . PHE A 1 107 ? -5.110 4.653 4.494 1.00 95.38 107 PHE A C 1
ATOM 838 O O . PHE A 1 107 ? -5.576 3.538 4.268 1.00 95.38 107 PHE A O 1
ATOM 845 N N . THR A 1 108 ? -5.728 5.519 5.301 1.00 96.25 108 THR A N 1
ATOM 846 C CA . THR A 1 108 ? -7.016 5.240 5.955 1.00 96.25 108 THR A CA 1
ATOM 847 C C . THR A 1 108 ? -8.094 4.881 4.932 1.00 96.25 108 THR A C 1
ATOM 849 O O . THR A 1 108 ? -8.802 3.884 5.091 1.00 96.25 108 THR A O 1
ATOM 852 N N . ARG A 1 109 ? -8.183 5.633 3.828 1.00 96.44 109 ARG A N 1
ATOM 853 C CA . ARG A 1 109 ? -9.091 5.314 2.717 1.00 96.44 109 ARG A CA 1
ATOM 854 C C . ARG A 1 109 ? -8.771 3.952 2.092 1.00 96.44 109 ARG A C 1
ATOM 856 O O . ARG A 1 109 ? -9.691 3.193 1.796 1.00 96.44 109 ARG A O 1
ATOM 863 N N . ALA A 1 110 ? -7.494 3.635 1.884 1.00 96.50 110 ALA A N 1
ATOM 864 C CA . ALA A 1 110 ? -7.059 2.363 1.313 1.00 96.50 110 ALA A CA 1
ATOM 865 C C . ALA A 1 110 ? -7.422 1.166 2.210 1.00 96.50 110 ALA A C 1
ATOM 867 O O . ALA A 1 110 ? -7.899 0.148 1.708 1.00 96.50 110 ALA A O 1
ATOM 868 N N . LEU A 1 111 ? -7.274 1.298 3.530 1.00 96.38 111 LEU A N 1
ATOM 869 C CA . LEU A 1 111 ? -7.605 0.258 4.514 1.00 96.38 111 LEU A CA 1
ATOM 870 C C . LEU A 1 111 ? -9.096 -0.120 4.506 1.00 96.38 111 LEU A C 1
ATOM 872 O O . LEU A 1 111 ? -9.439 -1.278 4.749 1.00 96.38 111 LEU A O 1
ATOM 876 N N . GLY A 1 112 ? -9.970 0.826 4.146 1.00 95.31 112 GLY A N 1
ATOM 877 C CA . GLY A 1 112 ? -11.411 0.608 3.982 1.00 95.31 112 GLY A CA 1
ATOM 878 C C . GLY A 1 112 ? -11.827 -0.077 2.672 1.00 95.31 112 GLY A C 1
ATOM 879 O O . GLY A 1 112 ? -13.011 -0.367 2.485 1.00 95.31 112 GLY A O 1
ATOM 880 N N . THR A 1 113 ? -10.896 -0.341 1.748 1.00 94.06 113 THR A N 1
ATOM 881 C CA . THR A 1 113 ? -11.218 -1.045 0.498 1.00 94.06 113 THR A CA 1
ATOM 882 C C . THR A 1 113 ? -11.618 -2.495 0.773 1.00 94.06 113 THR A C 1
ATOM 884 O O . THR A 1 113 ? -11.084 -3.157 1.664 1.00 94.06 113 THR A O 1
ATOM 887 N N . ARG A 1 114 ? -12.585 -3.005 0.003 1.00 89.94 114 ARG A N 1
ATOM 888 C CA . ARG A 1 114 ? -13.044 -4.399 0.085 1.00 89.94 114 ARG A CA 1
ATOM 889 C C . ARG A 1 114 ? -12.379 -5.239 -1.002 1.00 89.94 114 ARG A C 1
ATOM 891 O O . ARG A 1 114 ? -12.073 -4.683 -2.057 1.00 89.94 114 ARG A O 1
ATOM 898 N N . PRO A 1 115 ? -12.188 -6.554 -0.777 1.00 88.06 115 PRO A N 1
ATOM 899 C CA . PRO A 1 115 ? -11.744 -7.449 -1.833 1.00 88.06 115 PRO A CA 1
ATOM 900 C C . PRO A 1 115 ? -12.666 -7.322 -3.043 1.00 88.06 115 PRO A C 1
ATOM 902 O O . PRO A 1 115 ? -13.891 -7.263 -2.879 1.00 88.06 115 PRO A O 1
ATOM 905 N N . GLU A 1 116 ? -12.100 -7.289 -4.246 1.00 78.00 116 GLU A N 1
ATOM 906 C CA . GLU A 1 116 ? -12.918 -7.403 -5.450 1.00 78.00 116 GLU A CA 1
ATOM 907 C C . GLU A 1 116 ? -13.745 -8.694 -5.357 1.00 78.00 116 GLU A C 1
ATOM 909 O O . GLU A 1 116 ? -13.214 -9.779 -5.105 1.00 78.00 116 GLU A O 1
ATOM 914 N N . ARG A 1 117 ? -15.071 -8.590 -5.523 1.00 65.56 117 ARG A N 1
ATOM 915 C CA . ARG A 1 117 ? -15.896 -9.787 -5.697 1.00 65.56 117 ARG A CA 1
ATOM 916 C C . ARG A 1 117 ? -15.428 -10.414 -6.996 1.00 65.56 117 ARG A C 1
ATOM 918 O O . ARG A 1 117 ? -15.655 -9.819 -8.045 1.00 65.56 117 ARG A O 1
ATOM 925 N N . GLY A 1 118 ? -14.756 -11.562 -6.909 1.00 55.12 118 GLY A N 1
ATOM 926 C CA . GLY A 1 118 ? -14.252 -12.281 -8.070 1.00 55.12 118 GLY A CA 1
ATOM 927 C C . GLY A 1 118 ? -15.332 -12.340 -9.142 1.00 55.12 118 GLY A C 1
ATOM 928 O O . GLY A 1 118 ? -16.351 -13.011 -8.972 1.00 55.12 118 GLY A O 1
ATOM 929 N N . GLY A 1 119 ? -15.136 -11.581 -10.220 1.00 45.72 119 GLY A N 1
ATOM 930 C CA . GLY A 1 119 ? -15.974 -11.694 -11.393 1.00 45.72 119 GLY A CA 1
ATOM 931 C C . GLY A 1 119 ? -15.805 -13.114 -11.898 1.00 45.72 119 GLY A C 1
ATOM 932 O O . GLY A 1 119 ? -14.734 -13.470 -12.386 1.00 45.72 119 GLY A O 1
ATOM 933 N N . ARG A 1 120 ? -16.844 -13.942 -11.760 1.00 45.31 120 ARG A N 1
ATOM 934 C CA . ARG A 1 120 ? -16.974 -15.150 -12.570 1.00 45.31 120 ARG A CA 1
ATOM 935 C C . ARG A 1 120 ? -16.942 -14.686 -14.025 1.00 45.31 120 ARG A C 1
ATOM 937 O O . ARG A 1 120 ? -17.964 -14.265 -14.556 1.00 45.31 120 ARG A O 1
ATOM 944 N N . LYS A 1 121 ? -15.775 -14.733 -14.666 1.00 44.72 121 LYS A N 1
ATOM 945 C CA . LYS A 1 121 ? -15.720 -14.815 -16.121 1.00 44.72 121 LYS A CA 1
ATOM 946 C C . LYS A 1 121 ? -16.256 -16.199 -16.460 1.00 44.72 121 LYS A C 1
ATOM 948 O O . LYS A 1 121 ? -15.552 -17.192 -16.304 1.00 44.72 121 LYS A O 1
ATOM 953 N N . GLY A 1 122 ? -17.542 -16.255 -16.801 1.00 35.81 122 GLY A N 1
ATOM 954 C CA . GLY A 1 122 ? -18.098 -17.411 -17.483 1.00 35.81 122 GLY A CA 1
ATOM 955 C C . GLY A 1 122 ? -17.282 -17.637 -18.749 1.00 35.81 122 GLY A C 1
ATOM 956 O O . GLY A 1 122 ? -17.063 -16.694 -19.509 1.00 35.81 122 GLY A O 1
ATOM 957 N N . LEU A 1 123 ? -16.788 -18.862 -18.924 1.00 43.25 123 LEU A N 1
ATOM 958 C CA . LEU A 1 123 ? -16.448 -19.341 -20.253 1.00 43.25 123 LEU A CA 1
ATOM 959 C C . LEU A 1 123 ? -17.752 -19.331 -21.058 1.00 43.25 123 LEU A C 1
ATOM 961 O O . LEU A 1 123 ? -18.704 -20.019 -20.686 1.00 43.25 123 LEU A O 1
ATOM 965 N N . ALA A 1 124 ? -17.781 -18.516 -22.102 1.00 43.28 124 ALA A N 1
ATOM 966 C CA . ALA A 1 124 ? -18.662 -18.663 -23.247 1.00 43.28 124 ALA A CA 1
ATOM 967 C C . ALA A 1 124 ? -17.761 -18.865 -24.464 1.00 43.28 124 ALA A C 1
ATOM 969 O O . ALA A 1 124 ? -16.703 -18.188 -24.505 1.00 43.28 124 ALA A O 1
#

Foldseek 3Di:
DALVVLLVVADPPDDDDPPGDHNVCSVPNCVPPPVVLVVVVVVVVVDDDPDPPCLALCNLLVVLQVVLVVQAADEEAADSDPDWDWADQASHYIYTHPNLRRHNVSVSVRSPHDHPPPPPPDDD

Sequence (124 aa):
MSPEEIRAASRPGENLHPVMPPFWWAGYGAVGIDQGAYNDWEQSLQIVPLKRAGDSPLRQSLPALIAAWEGGLDTVIIVPYARYFARRTTTRHLLVSRSAHDNPAEFTRALGTRPERGGRKGLA

pLDDT: mean 79.9, std 15.4, range [35.81, 97.0]

Radius of gyration: 17.57 Å; chains: 1; bounding box: 42×32×40 Å